Protein AF-A0A1E1WXR1-F1 (afdb_monomer_lite)

Radius of gyration: 21.06 Å; chains: 1; bounding box: 34×44×70 Å

Secondary structure (DSSP, 8-state):
-HHHHHHHHHHHTSPPTT--GGGB-TTT-PBPPSSS---EE-TTT--EE-STTEEEPTT--TT-S-EEEHHHHHHHHHHHHTTHHHHHHHHHHHHHHHHSSPP-------

Sequence (110 aa):
HLKAELQRLRKRGALRPGLDPARSCARCLSALGRILNRGSPCPACRKKVCRDCRLLEPGAAEGSEQWLCVVCHKQMELKATSGQWMQDLCRRSSRRRKLNGPPVADLLGR

Foldseek 3Di:
DLVVVLVVQQVCQDDDPPQDQQQAASGNRDGADPPPQSFDQFPPHRRGHGPVQWDADPPDDDPDPRIGGVSVNSVVVCCVVVVVVVVVVVVVVVVVCVVPPDPPDPPPDD

pLDDT: mean 73.94, std 12.71, range [43.53, 92.75]

Organism: NCBI:txid187763

Structure (mmCIF, N/CA/C/O backbone):
data_AF-A0A1E1WXR1-F1
#
_entry.id   AF-A0A1E1WXR1-F1
#
loop_
_atom_site.group_PDB
_atom_site.id
_atom_site.type_symbol
_atom_site.label_atom_id
_atom_site.label_alt_id
_atom_site.label_comp_id
_atom_site.label_asym_id
_atom_site.label_entity_id
_atom_site.label_seq_id
_atom_site.pdbx_PDB_ins_code
_atom_site.Cartn_x
_atom_site.Cartn_y
_atom_site.Cartn_z
_atom_site.occupancy
_atom_site.B_iso_or_equiv
_atom_site.auth_seq_id
_atom_site.auth_comp_id
_atom_site.auth_asym_id
_atom_site.auth_atom_id
_atom_site.pdbx_PDB_model_num
ATOM 1 N N . HIS A 1 1 ? -17.044 3.257 5.533 1.00 56.53 1 HIS A N 1
ATOM 2 C CA . HIS A 1 1 ? -16.476 3.592 4.207 1.00 56.53 1 HIS A CA 1
ATOM 3 C C . HIS A 1 1 ? -15.113 2.917 3.942 1.00 56.53 1 HIS A C 1
ATOM 5 O O . HIS A 1 1 ? -15.009 2.125 3.013 1.00 56.53 1 HIS A O 1
ATOM 11 N N . LEU A 1 2 ? -14.098 3.088 4.800 1.00 54.69 2 LEU A N 1
ATOM 12 C CA . LEU A 1 2 ? -12.725 2.564 4.604 1.00 54.69 2 LEU A CA 1
ATOM 13 C C . LEU A 1 2 ? -12.575 1.035 4.401 1.00 54.69 2 LEU A C 1
ATOM 15 O O . LEU A 1 2 ? -11.708 0.583 3.654 1.00 54.69 2 LEU A O 1
ATOM 19 N N . LYS A 1 3 ? -13.433 0.211 5.020 1.00 67.44 3 LYS A N 1
ATOM 20 C CA . LYS A 1 3 ? -13.394 -1.260 4.873 1.00 67.44 3 LYS A CA 1
ATOM 21 C C . LYS A 1 3 ? -13.640 -1.714 3.426 1.00 67.44 3 LYS A C 1
ATOM 23 O O . LYS A 1 3 ? -13.005 -2.663 2.967 1.00 67.44 3 LYS A O 1
ATOM 28 N N . ALA A 1 4 ? -14.522 -1.022 2.704 1.00 72.94 4 ALA A N 1
ATOM 29 C CA . ALA A 1 4 ? -14.823 -1.312 1.302 1.00 72.94 4 ALA A CA 1
ATOM 30 C C . ALA A 1 4 ? -13.640 -0.957 0.389 1.00 72.94 4 ALA A C 1
ATOM 32 O O . ALA A 1 4 ? -13.309 -1.704 -0.533 1.00 72.94 4 ALA A O 1
ATOM 33 N N . GLU A 1 5 ? -12.943 0.137 0.688 1.00 72.50 5 GLU A N 1
ATOM 34 C CA . GLU A 1 5 ? -11.737 0.546 -0.030 1.00 72.50 5 GLU A CA 1
ATOM 35 C C . GLU A 1 5 ? -10.595 -0.465 0.166 1.00 72.50 5 GLU A C 1
ATOM 37 O O . GLU A 1 5 ? -9.958 -0.889 -0.802 1.00 72.50 5 GLU A O 1
ATOM 42 N N . LEU A 1 6 ? -10.418 -0.958 1.398 1.00 69.62 6 LEU A N 1
ATOM 43 C CA . LEU A 1 6 ? -9.440 -1.999 1.719 1.00 69.62 6 LEU A CA 1
ATOM 44 C C . LEU A 1 6 ? -9.748 -3.318 0.991 1.00 69.62 6 LEU A C 1
ATOM 46 O O . LEU A 1 6 ? -8.842 -3.985 0.485 1.00 69.62 6 LEU A O 1
ATOM 50 N N . GLN A 1 7 ? -11.027 -3.694 0.893 1.00 72.50 7 GLN A N 1
ATOM 51 C CA . GLN A 1 7 ? -11.442 -4.865 0.119 1.00 72.50 7 GLN A CA 1
ATOM 52 C C . GLN A 1 7 ? -11.205 -4.683 -1.385 1.00 72.50 7 GLN A C 1
ATOM 54 O O . GLN A 1 7 ? -10.719 -5.608 -2.035 1.00 72.50 7 GLN A O 1
ATOM 59 N N . ARG A 1 8 ? -11.468 -3.495 -1.944 1.00 76.19 8 ARG A N 1
ATOM 60 C CA . ARG A 1 8 ? -11.167 -3.189 -3.354 1.00 76.19 8 ARG A CA 1
ATOM 61 C C . ARG A 1 8 ? -9.667 -3.249 -3.647 1.00 76.19 8 ARG A C 1
ATOM 63 O O . ARG A 1 8 ? -9.278 -3.753 -4.695 1.00 76.19 8 ARG A O 1
ATOM 70 N N . LEU A 1 9 ? -8.815 -2.775 -2.737 1.00 67.31 9 LEU A N 1
ATOM 71 C CA . LEU A 1 9 ? -7.356 -2.885 -2.873 1.00 67.31 9 LEU A CA 1
ATOM 72 C C . LEU A 1 9 ? -6.871 -4.338 -2.788 1.00 67.31 9 LEU A C 1
ATOM 74 O O . LEU A 1 9 ? -5.971 -4.730 -3.525 1.00 67.31 9 LEU A O 1
ATOM 78 N N . ARG A 1 10 ? -7.493 -5.163 -1.937 1.00 67.56 10 ARG A N 1
ATOM 79 C CA . ARG A 1 10 ? -7.209 -6.605 -1.872 1.00 67.56 10 ARG A CA 1
ATOM 80 C C . ARG A 1 10 ? -7.604 -7.334 -3.155 1.00 67.56 10 ARG A C 1
ATOM 82 O O . ARG A 1 10 ? -6.816 -8.136 -3.639 1.00 67.56 10 ARG A O 1
ATOM 89 N N . LYS A 1 11 ? -8.782 -7.034 -3.716 1.00 67.25 11 LYS A N 1
ATOM 90 C CA . LYS A 1 11 ? -9.253 -7.639 -4.975 1.00 67.25 11 LYS A CA 1
ATOM 91 C C . LYS A 1 11 ? -8.415 -7.208 -6.182 1.00 67.25 11 LYS A C 1
ATOM 93 O O . LYS A 1 11 ? -8.140 -8.034 -7.039 1.00 67.25 11 LYS A O 1
ATOM 98 N N . ARG A 1 12 ? -7.956 -5.950 -6.223 1.00 65.12 12 ARG A N 1
ATOM 99 C CA . ARG A 1 12 ? -7.054 -5.453 -7.279 1.00 65.12 12 ARG A CA 1
ATOM 100 C C . ARG A 1 12 ? -5.695 -6.155 -7.304 1.00 65.12 12 ARG A C 1
ATOM 102 O O . ARG A 1 12 ? -5.113 -6.269 -8.370 1.00 65.12 12 ARG A O 1
ATOM 109 N N . GLY A 1 13 ? -5.216 -6.647 -6.161 1.00 59.69 13 GLY A N 1
ATOM 110 C CA . GLY A 1 13 ? -3.972 -7.416 -6.058 1.00 59.69 13 GLY A CA 1
ATOM 111 C C . GLY A 1 13 ? -4.117 -8.927 -6.284 1.00 59.69 13 GLY A C 1
ATOM 112 O O . GLY A 1 13 ? -3.152 -9.651 -6.047 1.00 59.69 13 GLY A O 1
ATOM 113 N N . ALA A 1 14 ? -5.293 -9.430 -6.681 1.00 65.25 14 ALA A N 1
ATOM 114 C CA . ALA A 1 14 ? -5.461 -10.842 -7.018 1.00 65.25 14 ALA A CA 1
ATOM 115 C C . ALA A 1 14 ? -4.786 -11.130 -8.371 1.00 65.25 14 ALA A C 1
ATOM 117 O O . ALA A 1 14 ? -5.155 -10.548 -9.390 1.00 65.25 14 ALA A O 1
ATOM 118 N N . LEU A 1 15 ? -3.766 -11.993 -8.365 1.00 59.56 15 LEU A N 1
ATOM 119 C CA . LEU A 1 15 ? -2.990 -12.354 -9.554 1.00 59.56 15 LEU A CA 1
ATOM 120 C C . LEU A 1 15 ? -3.906 -12.925 -10.646 1.00 59.56 15 LEU A C 1
ATOM 122 O O . LEU A 1 15 ? -4.698 -13.831 -10.389 1.00 59.56 15 LEU A O 1
ATOM 126 N N . ARG A 1 16 ? -3.778 -12.398 -11.867 1.00 61.75 16 ARG A N 1
ATOM 127 C CA . ARG A 1 16 ? -4.399 -12.969 -13.070 1.00 61.75 16 ARG A CA 1
ATOM 128 C C . ARG A 1 16 ? -3.486 -14.086 -13.609 1.00 61.75 16 ARG A C 1
ATOM 130 O O . ARG A 1 16 ? -2.266 -13.966 -13.458 1.00 61.75 16 ARG A O 1
ATOM 137 N N . PRO A 1 17 ? -4.029 -15.143 -14.240 1.00 55.31 17 PRO A N 1
ATOM 138 C CA . PRO A 1 17 ? -3.205 -16.161 -14.890 1.00 55.31 17 PRO A CA 1
ATOM 139 C C . PRO A 1 17 ? -2.260 -15.498 -15.908 1.00 55.31 17 PRO A C 1
ATOM 141 O O . PRO A 1 17 ? -2.709 -14.677 -16.705 1.00 55.31 17 PRO A O 1
ATOM 144 N N . GLY A 1 18 ? -0.960 -15.807 -15.847 1.00 63.66 18 GLY A N 1
ATOM 145 C CA . GLY A 1 18 ? 0.063 -15.267 -16.760 1.00 63.66 18 GLY A CA 1
ATOM 146 C C . GLY A 1 18 ? 0.942 -14.131 -16.212 1.00 63.66 18 GLY A C 1
ATOM 147 O O . GLY A 1 18 ? 1.882 -13.723 -16.887 1.00 63.66 18 GLY A O 1
ATOM 14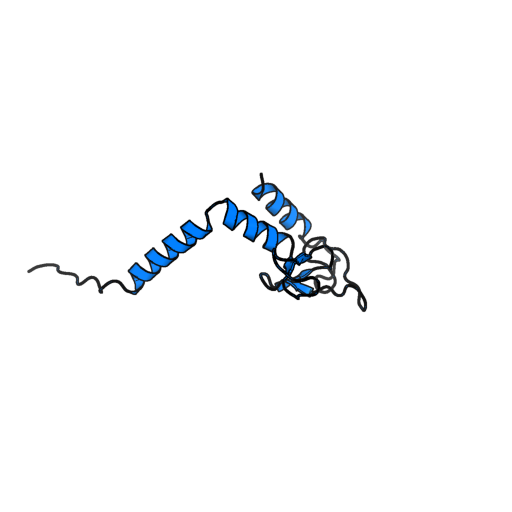8 N N . LEU A 1 19 ? 0.699 -13.633 -14.993 1.00 66.19 19 LEU A N 1
ATOM 149 C CA . LEU A 1 19 ? 1.595 -12.676 -14.325 1.00 66.19 19 LEU A CA 1
ATOM 150 C C . LEU A 1 19 ? 2.597 -13.384 -13.407 1.00 66.19 19 LEU A C 1
ATOM 152 O O . LEU A 1 19 ? 2.193 -14.093 -12.490 1.00 66.19 19 LEU A O 1
ATOM 156 N N . ASP A 1 20 ? 3.895 -13.121 -13.604 1.00 72.06 20 ASP A N 1
ATOM 157 C CA . ASP A 1 20 ? 4.964 -13.553 -12.695 1.00 72.06 20 ASP A CA 1
ATOM 158 C C . ASP A 1 20 ? 4.846 -12.797 -11.349 1.00 72.06 20 ASP A C 1
ATOM 160 O O . ASP A 1 20 ? 5.104 -11.584 -11.289 1.00 72.06 20 ASP A O 1
ATOM 164 N N . PRO A 1 21 ? 4.482 -13.474 -10.242 1.00 69.75 21 PRO A N 1
ATOM 165 C CA . PRO A 1 21 ? 4.345 -12.852 -8.924 1.00 69.75 21 PRO A CA 1
ATOM 166 C C . PRO A 1 21 ? 5.664 -12.267 -8.406 1.00 69.75 21 PRO A C 1
ATOM 168 O O . PRO A 1 21 ? 5.663 -11.342 -7.593 1.00 69.75 21 PRO A O 1
ATOM 171 N N . ALA A 1 22 ? 6.804 -12.797 -8.862 1.00 73.69 22 ALA A N 1
ATOM 172 C CA . ALA A 1 22 ? 8.122 -12.326 -8.459 1.00 73.69 22 ALA A CA 1
ATOM 173 C C . ALA A 1 22 ? 8.493 -10.994 -9.129 1.00 73.69 22 ALA A C 1
ATOM 175 O O . ALA A 1 22 ? 9.341 -10.258 -8.605 1.00 73.69 22 ALA A O 1
ATOM 176 N N . ARG A 1 23 ? 7.845 -10.672 -10.255 1.00 79.19 23 ARG A N 1
ATOM 177 C CA . ARG A 1 23 ? 8.074 -9.476 -11.079 1.00 79.19 23 ARG A CA 1
ATOM 178 C C . ARG A 1 23 ? 6.841 -8.592 -11.201 1.00 79.19 23 ARG A C 1
ATOM 180 O O . ARG A 1 23 ? 6.769 -7.781 -12.113 1.00 79.19 23 ARG A O 1
ATOM 187 N N . SER A 1 24 ? 5.882 -8.707 -10.296 1.00 86.75 24 SER A N 1
ATOM 188 C CA . SER A 1 24 ? 4.714 -7.830 -10.270 1.00 86.75 24 SER A CA 1
ATOM 189 C C . SER A 1 24 ? 4.531 -7.210 -8.894 1.00 86.75 24 SER A C 1
ATOM 191 O O . SER A 1 24 ? 4.888 -7.772 -7.857 1.00 86.75 24 SER A O 1
ATOM 193 N N . CYS A 1 25 ? 4.001 -5.991 -8.880 1.00 88.31 25 CYS A N 1
ATOM 194 C CA . CYS A 1 25 ? 3.620 -5.328 -7.647 1.00 88.31 25 CYS A CA 1
ATOM 195 C C . CYS A 1 25 ? 2.404 -6.033 -7.037 1.00 88.31 25 CYS A C 1
ATOM 197 O O . CYS A 1 25 ? 1.353 -6.113 -7.659 1.00 88.31 25 CYS A O 1
ATOM 199 N N . ALA A 1 26 ? 2.474 -6.432 -5.771 1.00 87.44 26 ALA A N 1
ATOM 200 C CA . ALA A 1 26 ? 1.369 -7.107 -5.086 1.00 87.44 26 ALA A CA 1
ATOM 201 C C . ALA A 1 26 ? 0.119 -6.229 -4.838 1.00 87.44 26 ALA A C 1
ATOM 203 O O . ALA A 1 26 ? -0.841 -6.693 -4.221 1.00 87.44 26 ALA A O 1
ATOM 204 N N . ARG A 1 27 ? 0.142 -4.942 -5.218 1.00 88.81 27 ARG A N 1
ATOM 205 C CA . ARG A 1 27 ? -0.951 -3.979 -4.983 1.00 88.81 27 ARG A CA 1
ATOM 206 C C . ARG A 1 27 ? -1.619 -3.520 -6.272 1.00 88.81 27 ARG A C 1
ATOM 208 O O . ARG A 1 27 ? -2.836 -3.618 -6.373 1.00 88.81 27 ARG A O 1
ATOM 215 N N . CYS A 1 28 ? -0.832 -3.038 -7.232 1.00 86.00 28 CYS A N 1
ATOM 216 C CA . CYS A 1 28 ? -1.330 -2.579 -8.529 1.00 86.00 28 CYS A CA 1
ATOM 217 C C . CYS A 1 28 ? -1.131 -3.596 -9.663 1.00 86.00 28 CYS A C 1
ATOM 219 O O . CYS A 1 28 ? -1.591 -3.341 -10.768 1.00 86.00 28 CYS A O 1
ATOM 221 N N . LEU A 1 29 ? -0.443 -4.719 -9.414 1.00 84.69 29 LEU A N 1
ATOM 222 C CA . LEU A 1 29 ? -0.075 -5.744 -10.405 1.00 84.69 29 LEU A CA 1
ATOM 223 C C . LEU A 1 29 ? 0.806 -5.253 -11.565 1.00 84.69 29 LEU A C 1
ATOM 225 O O . LEU A 1 29 ? 1.126 -6.041 -12.451 1.00 84.69 29 LEU A O 1
ATOM 229 N N . SER A 1 30 ? 1.265 -3.998 -11.541 1.00 84.75 30 SER A N 1
ATOM 230 C CA . SER A 1 30 ? 2.220 -3.476 -12.521 1.00 84.75 30 SER A CA 1
ATOM 231 C C . SER A 1 30 ? 3.489 -4.324 -12.550 1.00 84.75 30 SER A C 1
ATOM 233 O O . SER A 1 30 ? 4.001 -4.725 -11.496 1.00 84.75 30 SER A O 1
ATOM 235 N N . ALA A 1 31 ? 4.003 -4.566 -13.754 1.00 84.00 31 ALA A N 1
ATOM 236 C CA . ALA A 1 31 ? 5.272 -5.247 -13.948 1.00 84.00 31 ALA A CA 1
ATOM 237 C C . ALA A 1 31 ? 6.413 -4.437 -13.311 1.00 84.00 31 ALA A C 1
ATOM 239 O O . ALA A 1 31 ? 6.516 -3.222 -13.473 1.00 84.00 31 ALA A O 1
ATOM 240 N N . LEU A 1 32 ? 7.262 -5.125 -12.560 1.00 85.94 32 LEU A N 1
ATOM 241 C CA . LEU A 1 32 ? 8.448 -4.585 -11.917 1.00 85.94 32 LEU A CA 1
ATOM 242 C C . LEU A 1 32 ? 9.638 -4.810 -12.844 1.00 85.94 32 LEU A C 1
ATOM 244 O O . LEU A 1 32 ? 9.853 -5.913 -13.356 1.00 85.94 32 LEU A O 1
ATOM 248 N N . GLY A 1 33 ? 10.416 -3.754 -13.061 1.00 80.31 33 GLY A N 1
ATOM 249 C CA . GLY A 1 33 ? 11.552 -3.806 -13.968 1.00 80.31 33 GLY A CA 1
ATOM 250 C C . GLY A 1 33 ? 12.692 -4.668 -13.426 1.00 80.31 33 GLY A C 1
ATOM 251 O O . GLY A 1 33 ? 12.815 -4.932 -12.229 1.00 80.31 33 GLY A O 1
ATOM 252 N N . ARG A 1 34 ? 13.562 -5.120 -14.334 1.00 74.19 34 ARG A N 1
ATOM 253 C CA . ARG A 1 34 ? 14.766 -5.888 -13.983 1.00 74.19 34 ARG A CA 1
ATOM 254 C C . ARG A 1 34 ? 15.873 -5.027 -13.409 1.00 74.19 34 ARG A C 1
ATOM 256 O O . ARG A 1 34 ? 16.655 -5.560 -12.644 1.00 74.19 34 ARG A O 1
ATOM 263 N N . ILE A 1 35 ? 15.949 -3.752 -13.785 1.00 73.69 35 ILE A N 1
ATOM 264 C CA . ILE A 1 35 ? 17.059 -2.847 -13.452 1.00 73.69 35 ILE A CA 1
ATOM 265 C C . ILE A 1 35 ? 16.529 -1.687 -12.609 1.00 73.69 35 ILE A C 1
ATOM 267 O O . ILE A 1 35 ? 16.923 -1.547 -11.453 1.00 73.69 35 ILE A O 1
ATOM 271 N N . LEU A 1 36 ? 15.558 -0.946 -13.148 1.00 71.12 36 LEU A N 1
ATOM 272 C CA . LEU A 1 36 ? 14.824 0.125 -12.472 1.00 71.12 36 LEU A CA 1
ATOM 273 C C . LEU A 1 36 ? 13.479 -0.405 -11.955 1.00 71.12 36 LEU A C 1
ATOM 275 O O . LEU A 1 36 ? 12.892 -1.297 -12.560 1.00 71.12 36 LEU A O 1
ATOM 279 N N . ASN A 1 37 ? 12.980 0.121 -10.832 1.00 73.31 37 ASN A N 1
ATOM 280 C CA . ASN A 1 37 ? 11.685 -0.275 -10.255 1.00 73.31 37 ASN A CA 1
ATOM 281 C C . ASN A 1 37 ? 11.516 -1.787 -10.001 1.00 73.31 37 ASN A C 1
ATOM 283 O O . ASN A 1 37 ? 10.421 -2.326 -10.151 1.00 73.31 37 ASN A O 1
ATOM 287 N N . ARG A 1 38 ? 12.572 -2.458 -9.513 1.00 83.19 38 ARG A N 1
ATOM 288 C CA . ARG A 1 38 ? 12.549 -3.878 -9.080 1.00 83.19 38 ARG A CA 1
ATOM 289 C C . ARG A 1 38 ? 11.514 -4.185 -7.991 1.00 83.19 38 ARG A C 1
ATOM 291 O O . ARG A 1 38 ? 11.206 -5.346 -7.725 1.00 83.19 38 ARG A O 1
ATOM 298 N N . GLY A 1 39 ? 10.985 -3.140 -7.363 1.00 88.12 39 GLY A N 1
ATOM 299 C CA . GLY A 1 39 ? 10.123 -3.219 -6.200 1.00 88.12 39 GLY A CA 1
ATOM 300 C C . GLY A 1 39 ? 10.900 -3.550 -4.927 1.00 88.12 39 GLY A C 1
ATOM 301 O O . GLY A 1 39 ? 12.061 -3.947 -4.970 1.00 88.12 39 GLY A O 1
ATOM 302 N N . SER A 1 40 ? 10.251 -3.360 -3.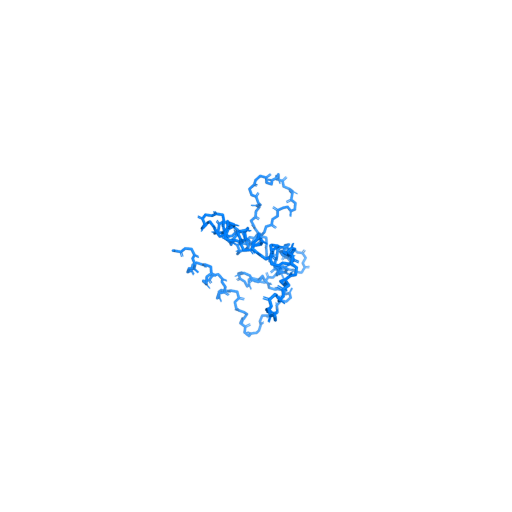783 1.00 89.56 40 SER A N 1
ATOM 303 C CA . SER A 1 40 ? 10.823 -3.645 -2.462 1.00 89.56 40 SER A CA 1
ATOM 304 C C . SER A 1 40 ? 9.766 -4.346 -1.605 1.00 89.56 40 SER A C 1
ATOM 306 O O . SER A 1 40 ? 8.571 -4.081 -1.785 1.00 89.56 40 SER A O 1
ATOM 308 N N . PRO A 1 41 ? 10.149 -5.285 -0.725 1.00 90.62 41 PRO A N 1
ATOM 309 C CA . PRO A 1 41 ? 9.209 -5.944 0.171 1.00 90.62 41 PRO A CA 1
ATOM 310 C C . PRO A 1 41 ? 8.744 -4.973 1.259 1.00 90.62 41 PRO A C 1
ATOM 312 O O . PRO A 1 41 ? 9.556 -4.323 1.906 1.00 90.62 41 PRO A O 1
ATOM 315 N N . CYS A 1 42 ? 7.433 -4.8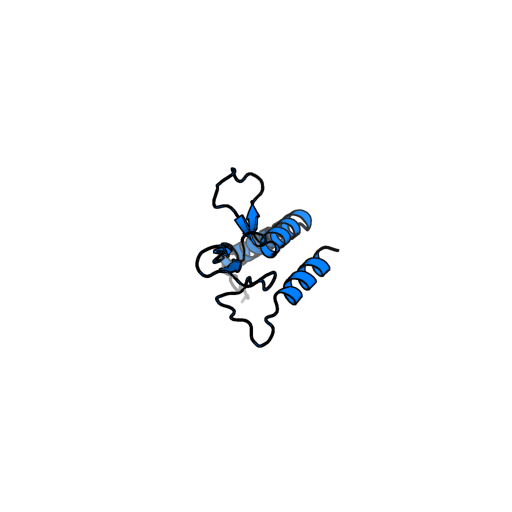85 1.476 1.00 91.12 42 CYS A N 1
ATOM 316 C CA . CYS A 1 42 ? 6.873 -4.087 2.569 1.00 91.12 42 CYS A CA 1
ATOM 317 C C . CYS A 1 42 ? 7.364 -4.617 3.931 1.00 91.12 42 CYS A C 1
ATOM 319 O O . CYS A 1 42 ? 7.229 -5.824 4.166 1.00 91.12 42 CYS A O 1
ATOM 321 N N . PRO A 1 43 ? 7.852 -3.768 4.855 1.00 89.69 43 PRO A N 1
ATOM 322 C CA . PRO A 1 43 ? 8.378 -4.242 6.135 1.00 89.69 43 PRO A CA 1
ATOM 323 C C . PRO A 1 43 ? 7.301 -4.894 7.018 1.00 89.69 43 PRO A C 1
ATOM 325 O O . PRO A 1 43 ? 7.605 -5.830 7.749 1.00 89.69 43 PRO A O 1
ATOM 328 N N . ALA A 1 44 ? 6.026 -4.507 6.874 1.00 89.94 44 ALA A N 1
ATOM 329 C CA . ALA A 1 44 ? 4.924 -5.067 7.664 1.00 89.94 44 ALA A CA 1
ATOM 330 C C . ALA A 1 44 ? 4.324 -6.375 7.109 1.00 89.94 44 ALA A C 1
ATOM 332 O O . ALA A 1 44 ? 3.935 -7.250 7.876 1.00 89.94 44 ALA A O 1
ATOM 333 N N . CYS A 1 45 ? 4.190 -6.521 5.784 1.00 89.38 45 CYS A N 1
ATOM 334 C CA . CYS A 1 45 ? 3.504 -7.682 5.180 1.00 89.38 45 CYS A CA 1
ATOM 335 C C . CYS A 1 45 ? 4.365 -8.508 4.217 1.00 89.38 45 CYS A C 1
ATOM 337 O O . CYS A 1 45 ? 3.855 -9.447 3.6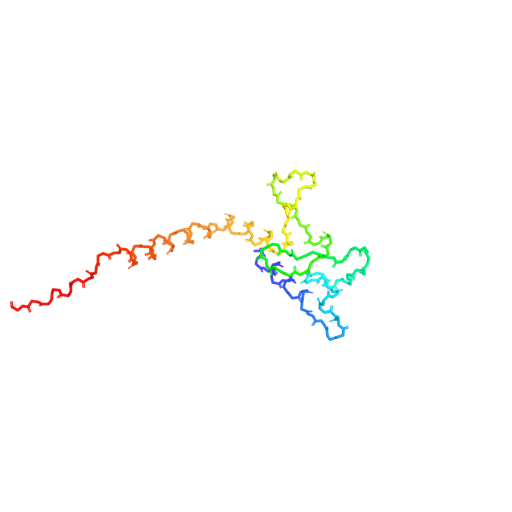07 1.00 89.38 45 CYS A O 1
ATOM 339 N N . ARG A 1 46 ? 5.640 -8.138 4.034 1.00 89.81 46 ARG A N 1
ATOM 340 C CA . ARG A 1 46 ? 6.646 -8.789 3.171 1.00 89.81 46 ARG A CA 1
ATOM 341 C C . ARG A 1 46 ? 6.290 -8.921 1.683 1.00 89.81 46 ARG A C 1
ATOM 343 O O . ARG A 1 46 ? 7.077 -9.452 0.907 1.00 89.81 46 ARG A O 1
ATOM 350 N N . LYS A 1 47 ? 5.140 -8.409 1.237 1.00 89.25 47 LYS A N 1
ATOM 351 C CA . LYS A 1 47 ? 4.747 -8.403 -0.180 1.00 89.25 47 LYS A CA 1
ATOM 352 C C . LYS A 1 47 ? 5.565 -7.376 -0.970 1.00 89.25 47 LYS A C 1
ATOM 354 O O . LYS A 1 47 ? 5.751 -6.252 -0.500 1.00 89.25 47 LYS A O 1
ATOM 359 N N . LYS A 1 48 ? 6.021 -7.751 -2.170 1.00 90.44 48 LYS A N 1
ATOM 360 C CA . LYS A 1 48 ? 6.811 -6.892 -3.067 1.00 90.44 48 LYS A CA 1
ATOM 361 C C . LYS A 1 48 ? 5.932 -5.811 -3.703 1.00 90.44 48 LYS A C 1
ATOM 363 O O . LYS A 1 48 ? 4.873 -6.124 -4.245 1.00 90.44 48 LYS A O 1
ATOM 368 N N . VAL A 1 49 ? 6.360 -4.549 -3.638 1.00 91.69 49 VAL A N 1
ATOM 369 C CA . VAL A 1 49 ? 5.601 -3.403 -4.168 1.00 91.69 49 VAL A CA 1
ATOM 370 C C . VAL A 1 49 ? 6.459 -2.446 -5.001 1.00 91.69 49 VAL A C 1
ATOM 372 O O . VAL A 1 49 ? 7.650 -2.261 -4.724 1.00 91.69 49 VAL A O 1
ATOM 375 N N . CYS A 1 50 ? 5.852 -1.834 -6.027 1.00 91.12 50 CYS A N 1
ATOM 376 C CA . CYS A 1 50 ? 6.466 -0.760 -6.821 1.00 91.12 50 CYS A CA 1
ATOM 377 C C . CYS A 1 50 ? 6.700 0.496 -5.965 1.00 91.12 50 CYS A C 1
ATOM 379 O O . CYS A 1 50 ? 6.309 0.518 -4.800 1.00 91.12 50 CYS A O 1
ATOM 381 N N . ARG A 1 51 ? 7.372 1.517 -6.511 1.00 87.38 51 ARG A N 1
ATOM 382 C CA . ARG A 1 51 ? 7.632 2.784 -5.802 1.00 87.38 51 ARG A CA 1
ATOM 383 C C . ARG A 1 51 ? 6.340 3.545 -5.494 1.00 87.38 51 ARG A C 1
ATOM 385 O O . ARG A 1 51 ? 6.153 3.939 -4.353 1.00 87.38 51 ARG A O 1
ATOM 392 N N . ASP A 1 52 ? 5.404 3.585 -6.437 1.00 88.81 52 ASP A N 1
ATOM 393 C CA . ASP A 1 52 ? 4.130 4.315 -6.295 1.00 88.81 52 ASP A CA 1
ATOM 394 C C . ASP A 1 52 ? 3.185 3.700 -5.251 1.00 88.81 52 ASP A C 1
ATOM 396 O O . ASP A 1 52 ? 2.273 4.342 -4.745 1.00 88.81 52 ASP A O 1
ATOM 400 N N . CYS A 1 53 ? 3.384 2.422 -4.917 1.00 90.50 53 CYS A N 1
ATOM 401 C CA . CYS A 1 53 ? 2.604 1.728 -3.892 1.00 90.50 53 CYS A CA 1
ATOM 402 C C . CYS A 1 53 ? 3.229 1.817 -2.491 1.00 90.50 53 CYS A C 1
ATOM 404 O O . CYS A 1 53 ? 2.779 1.094 -1.590 1.00 90.50 53 CYS A O 1
ATOM 406 N N . ARG A 1 54 ? 4.261 2.648 -2.307 1.00 91.31 54 ARG A N 1
ATOM 407 C CA . ARG A 1 54 ? 4.898 2.940 -1.018 1.00 91.31 54 ARG A CA 1
ATOM 408 C C . ARG A 1 54 ? 4.386 4.281 -0.522 1.00 91.31 54 ARG A C 1
ATOM 410 O O . ARG A 1 54 ? 4.300 5.228 -1.291 1.00 91.31 54 ARG A O 1
ATOM 417 N N . LEU A 1 55 ? 4.063 4.337 0.758 1.00 90.00 55 LEU A N 1
ATOM 418 C CA . LEU A 1 55 ? 3.740 5.561 1.469 1.00 90.00 55 LEU A CA 1
ATOM 419 C C . LEU A 1 55 ? 4.770 5.727 2.577 1.00 90.00 55 LEU A C 1
ATOM 421 O O . LEU A 1 55 ? 5.077 4.758 3.276 1.00 90.00 55 LEU A O 1
ATOM 425 N N . LEU A 1 56 ? 5.322 6.931 2.679 1.00 87.69 56 LEU A N 1
ATOM 426 C CA . LEU A 1 56 ? 6.192 7.322 3.779 1.00 87.69 56 LEU A CA 1
ATOM 427 C C . LEU A 1 56 ? 5.351 7.419 5.049 1.00 87.69 56 LEU A C 1
ATOM 429 O O . LEU A 1 56 ? 4.219 7.900 5.008 1.00 87.69 56 LEU A O 1
ATOM 433 N N . GLU A 1 57 ? 5.900 6.940 6.157 1.00 80.75 57 GLU A N 1
ATOM 434 C CA . GLU A 1 57 ? 5.239 7.091 7.449 1.00 80.75 57 GLU A CA 1
ATOM 435 C C . GLU A 1 57 ? 5.222 8.576 7.872 1.00 80.75 57 GLU A C 1
ATOM 437 O O . GLU A 1 57 ? 6.153 9.324 7.558 1.00 80.75 57 GLU A O 1
ATOM 442 N N . PRO A 1 58 ? 4.187 9.035 8.595 1.00 69.50 58 PRO A N 1
ATOM 443 C CA . PRO A 1 58 ? 4.133 10.407 9.089 1.00 69.50 58 PRO A CA 1
ATOM 444 C C . PRO A 1 58 ? 5.302 10.689 10.047 1.00 69.50 58 PRO A C 1
ATOM 446 O O . PRO A 1 58 ? 5.491 9.979 11.033 1.00 69.50 58 PRO A O 1
ATOM 449 N N . GLY A 1 59 ? 6.093 11.726 9.748 1.00 68.94 59 GLY A N 1
ATOM 450 C CA . GLY A 1 59 ? 7.309 12.083 10.496 1.00 68.94 59 GLY A CA 1
ATOM 451 C C . GLY A 1 59 ? 8.603 11.445 9.972 1.00 68.94 59 GLY A C 1
ATOM 452 O O . GLY A 1 59 ? 9.669 11.683 10.534 1.00 68.94 59 GLY A O 1
ATOM 453 N N . ALA A 1 60 ? 8.535 10.660 8.895 1.00 68.81 60 ALA A N 1
ATOM 454 C CA . ALA A 1 60 ? 9.711 10.150 8.202 1.00 68.81 60 ALA A CA 1
ATOM 455 C C . ALA A 1 60 ? 10.445 11.292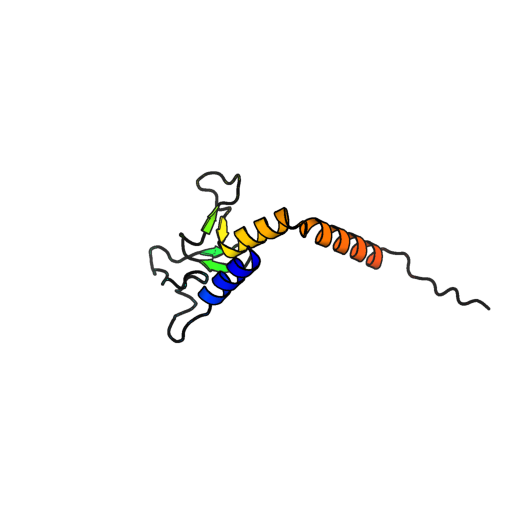 7.471 1.00 68.81 60 ALA A C 1
ATOM 457 O O . ALA A 1 60 ? 9.838 12.023 6.687 1.00 68.81 60 ALA A O 1
ATOM 458 N N . ALA A 1 61 ? 11.751 11.443 7.714 1.00 63.91 61 ALA A N 1
ATOM 459 C CA . ALA A 1 61 ? 12.586 12.390 6.976 1.00 63.91 61 ALA A CA 1
ATOM 460 C C . ALA A 1 61 ? 12.661 11.999 5.490 1.00 63.91 61 ALA A C 1
ATOM 462 O O . ALA A 1 61 ? 12.659 10.807 5.155 1.00 63.91 61 ALA A O 1
ATOM 463 N N . GLU A 1 62 ? 12.748 12.993 4.606 1.00 57.16 62 GLU A N 1
ATOM 464 C CA . GLU A 1 62 ? 12.910 12.780 3.168 1.00 57.16 62 GLU A CA 1
ATOM 465 C C . GLU A 1 62 ? 14.198 11.970 2.919 1.00 57.16 62 GLU A C 1
ATOM 467 O O . GLU A 1 62 ? 15.294 12.405 3.259 1.00 57.16 62 GLU A O 1
ATOM 472 N N . GLY A 1 63 ? 14.059 10.735 2.421 1.00 61.47 63 GLY A N 1
ATOM 473 C CA . GLY A 1 63 ? 15.176 9.794 2.233 1.00 61.47 63 GLY A CA 1
ATOM 474 C C . GLY A 1 63 ? 15.294 8.670 3.272 1.00 61.47 63 GLY A C 1
ATOM 475 O O . GLY A 1 63 ? 16.139 7.792 3.111 1.00 61.47 63 GLY A O 1
ATOM 476 N N . SER A 1 64 ? 14.443 8.633 4.301 1.00 63.47 64 SER A N 1
ATOM 477 C CA . SER A 1 64 ? 14.407 7.512 5.251 1.00 63.47 64 SER A CA 1
ATOM 478 C C . SER A 1 64 ? 13.700 6.273 4.672 1.00 63.47 64 SER A C 1
ATOM 480 O O . SER A 1 64 ? 12.712 6.366 3.942 1.00 63.47 64 SER A O 1
ATOM 482 N N . GLU A 1 65 ? 14.181 5.074 5.019 1.00 69.25 65 GLU A N 1
ATOM 483 C CA . GLU A 1 65 ? 13.567 3.794 4.618 1.00 69.25 65 GLU A CA 1
ATOM 484 C C . GLU A 1 65 ? 12.268 3.465 5.390 1.00 69.25 65 GLU A C 1
ATOM 486 O O . GLU A 1 65 ? 11.729 2.360 5.274 1.00 69.25 65 GLU A O 1
ATOM 491 N N . GLN A 1 66 ? 11.721 4.425 6.144 1.00 83.25 66 GLN A N 1
ATOM 492 C CA . GLN A 1 66 ? 10.458 4.302 6.870 1.00 83.25 66 GLN A CA 1
ATOM 493 C C . GLN A 1 66 ? 9.259 4.458 5.917 1.00 83.25 66 GLN A C 1
ATOM 495 O O . GLN A 1 66 ? 8.613 5.501 5.826 1.00 83.25 66 GLN A O 1
ATOM 500 N N . TRP A 1 67 ? 8.948 3.388 5.186 1.00 90.12 67 TRP A N 1
ATOM 501 C CA . TRP A 1 67 ? 7.775 3.324 4.315 1.00 90.12 67 TRP A CA 1
ATOM 502 C C . TRP A 1 67 ? 6.965 2.044 4.534 1.00 90.12 67 TRP A C 1
ATOM 504 O O . TRP A 1 67 ? 7.489 0.971 4.845 1.00 90.12 67 TRP A O 1
ATOM 514 N N . LEU A 1 68 ? 5.661 2.134 4.286 1.00 92.38 68 LEU A N 1
ATOM 515 C CA . LEU A 1 68 ? 4.743 1.002 4.243 1.00 92.38 68 LEU A CA 1
ATOM 516 C C . LEU A 1 68 ? 4.067 0.914 2.881 1.00 92.38 68 LEU A C 1
ATOM 518 O O . LEU A 1 68 ? 3.914 1.894 2.159 1.00 92.38 68 LEU A O 1
ATOM 522 N N . CYS A 1 69 ? 3.623 -0.283 2.493 1.00 92.75 69 CYS A N 1
ATOM 523 C CA . CYS A 1 69 ? 2.755 -0.364 1.321 1.00 92.75 69 CYS A CA 1
ATOM 524 C C . CYS A 1 69 ? 1.397 0.289 1.617 1.00 92.75 69 CYS A C 1
ATOM 526 O O . CYS A 1 69 ? 0.902 0.167 2.740 1.00 92.75 69 CYS A O 1
ATOM 528 N N . VAL A 1 70 ? 0.741 0.840 0.592 1.00 91.50 70 VAL A N 1
ATOM 529 C CA . VAL A 1 70 ? -0.557 1.546 0.697 1.00 91.50 70 VAL A CA 1
ATOM 530 C C . VAL A 1 70 ? -1.618 0.828 1.543 1.00 91.50 70 VAL A C 1
ATOM 532 O O . VAL A 1 70 ? -2.382 1.461 2.262 1.00 91.50 70 VAL A O 1
ATOM 535 N N . VAL A 1 71 ? -1.668 -0.507 1.502 1.00 90.31 71 VAL A N 1
ATOM 536 C CA . VAL A 1 71 ? -2.624 -1.299 2.297 1.00 90.31 71 VAL A CA 1
ATOM 537 C C . VAL A 1 71 ? -2.241 -1.347 3.775 1.00 90.31 71 VAL A C 1
ATOM 539 O O . VAL A 1 71 ? -3.120 -1.279 4.625 1.00 90.31 71 VAL A O 1
ATOM 542 N N . CYS A 1 72 ? -0.953 -1.497 4.088 1.00 89.94 72 CYS A N 1
ATOM 543 C CA . CYS A 1 72 ? -0.479 -1.531 5.473 1.00 89.94 72 CYS A CA 1
ATOM 544 C C . CYS A 1 72 ? -0.616 -0.159 6.129 1.00 89.94 72 CYS A C 1
ATOM 546 O O . CYS A 1 72 ? -1.092 -0.097 7.257 1.00 89.94 72 CYS A O 1
ATOM 548 N N . HIS A 1 73 ? -0.299 0.905 5.392 1.00 90.19 73 HIS A N 1
ATOM 549 C CA . HIS A 1 73 ? -0.501 2.278 5.839 1.00 90.19 73 HIS A CA 1
ATOM 550 C C . HIS A 1 73 ? -1.981 2.546 6.161 1.00 90.19 73 HIS A C 1
ATOM 552 O O . HIS A 1 73 ? -2.328 2.812 7.306 1.00 90.19 73 HIS A O 1
ATOM 558 N N . LYS A 1 74 ? -2.893 2.296 5.206 1.00 86.75 74 LYS A N 1
ATOM 559 C CA . LYS A 1 74 ? -4.345 2.449 5.434 1.00 86.75 74 LYS A CA 1
ATOM 560 C C . LYS A 1 74 ? -4.871 1.580 6.577 1.00 86.75 74 LYS A C 1
ATOM 562 O O . LYS A 1 74 ? -5.798 1.967 7.282 1.00 86.75 74 LYS A O 1
ATOM 567 N N . GLN A 1 75 ? -4.309 0.385 6.768 1.00 86.19 75 GLN A N 1
ATOM 568 C CA . GLN A 1 75 ? -4.680 -0.484 7.884 1.00 86.19 75 GLN A CA 1
ATOM 569 C C . GLN A 1 75 ? -4.223 0.084 9.234 1.00 86.19 75 GLN A C 1
ATOM 571 O O . GLN A 1 75 ? -4.925 -0.118 10.2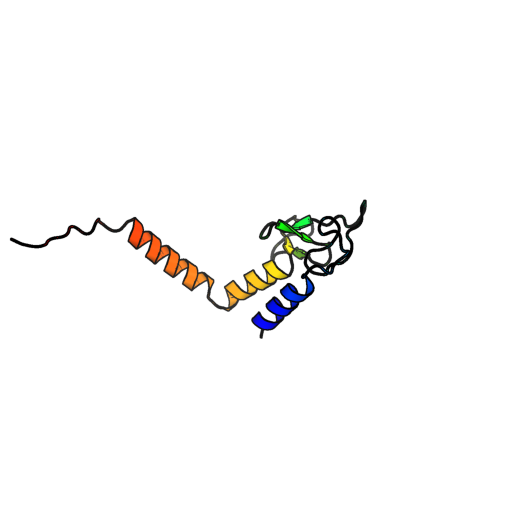26 1.00 86.19 75 GLN A O 1
ATOM 576 N N . MET A 1 76 ? -3.072 0.753 9.281 1.00 84.62 76 MET A N 1
ATOM 577 C CA . MET A 1 76 ? -2.583 1.441 10.471 1.00 84.62 76 MET A CA 1
ATOM 578 C C . MET A 1 76 ? -3.468 2.642 10.809 1.00 84.62 76 MET A C 1
ATOM 580 O O . MET A 1 76 ? -3.960 2.719 11.932 1.00 84.62 76 MET A O 1
ATOM 584 N N . GLU A 1 77 ? -3.762 3.496 9.827 1.00 83.56 77 GLU A N 1
ATOM 585 C CA . GLU A 1 77 ? -4.679 4.635 9.986 1.00 83.56 77 GLU A CA 1
ATOM 586 C C . GLU A 1 77 ? -6.045 4.170 10.504 1.00 83.56 77 GLU A C 1
ATOM 588 O O . GLU A 1 77 ? -6.555 4.671 11.502 1.00 83.56 77 GLU A O 1
ATOM 593 N N . LEU A 1 78 ? -6.593 3.107 9.907 1.00 81.38 78 LEU A N 1
ATOM 594 C CA . LEU A 1 78 ? -7.830 2.479 10.366 1.00 81.38 78 LEU A CA 1
ATOM 595 C C . LEU A 1 78 ? -7.780 2.036 11.829 1.00 81.38 78 LEU A C 1
ATOM 597 O O . LEU A 1 78 ? -8.752 2.227 12.557 1.00 81.38 78 LEU A O 1
ATOM 601 N N . LYS A 1 79 ? -6.679 1.418 12.262 1.00 77.50 79 LYS A N 1
ATOM 602 C CA . LYS A 1 79 ? -6.529 0.965 13.651 1.00 77.50 79 LYS A CA 1
ATOM 603 C C . LYS A 1 79 ? -6.461 2.137 14.622 1.00 77.50 79 LYS A C 1
ATOM 605 O O . LYS A 1 79 ? -7.033 2.024 15.707 1.00 77.50 79 LYS A O 1
ATOM 610 N N . ALA A 1 80 ? -5.797 3.225 14.232 1.00 74.44 80 ALA A N 1
ATOM 611 C CA . ALA A 1 80 ? -5.700 4.448 15.019 1.00 74.44 80 ALA A CA 1
ATOM 612 C C . ALA A 1 80 ? -7.076 5.114 15.171 1.00 74.44 80 ALA A C 1
ATOM 614 O O . ALA A 1 80 ? -7.536 5.314 16.294 1.00 74.44 80 ALA A O 1
ATOM 615 N N . THR A 1 81 ? -7.786 5.350 14.063 1.00 74.38 81 THR A N 1
ATOM 616 C CA . THR A 1 81 ? -9.091 6.033 14.073 1.00 74.38 81 THR A CA 1
ATOM 617 C C . THR A 1 81 ? -10.215 5.172 14.657 1.00 74.38 81 THR A C 1
ATOM 619 O O . THR A 1 81 ? -11.121 5.690 15.298 1.00 74.38 81 THR A O 1
ATOM 622 N N . SER A 1 82 ? -10.181 3.848 14.472 1.00 71.50 82 SER A N 1
ATOM 623 C CA . SER A 1 82 ? -11.256 2.951 14.930 1.00 71.50 82 SER A CA 1
ATOM 624 C C . SER A 1 82 ? -11.177 2.588 16.421 1.00 71.50 82 SER A C 1
ATOM 626 O O . SER A 1 82 ? -12.006 1.805 16.889 1.00 71.50 82 SER A O 1
ATOM 628 N N . GLY A 1 83 ? -10.158 3.045 17.162 1.00 65.56 83 GLY A N 1
ATOM 629 C CA . GLY A 1 83 ? -9.946 2.648 18.562 1.00 65.56 83 GLY A CA 1
ATOM 630 C C . GLY A 1 83 ? -9.627 1.156 18.755 1.00 65.56 83 GLY A C 1
ATOM 631 O O . GLY A 1 83 ? -9.652 0.652 19.878 1.00 65.56 83 GLY A O 1
ATOM 632 N N . GLN A 1 84 ? -9.317 0.420 17.678 1.00 66.88 84 GLN A N 1
ATOM 633 C CA . GLN A 1 84 ? -8.973 -1.007 17.754 1.00 66.88 84 GLN A CA 1
ATOM 634 C C . GLN A 1 84 ? -7.678 -1.243 18.535 1.00 66.88 84 GLN A C 1
ATOM 636 O O . GLN A 1 84 ? -7.538 -2.277 19.184 1.00 66.88 84 GLN A O 1
ATOM 641 N N . TRP A 1 85 ? -6.766 -0.268 18.533 1.00 68.38 85 TRP A N 1
ATOM 642 C CA . TRP A 1 85 ? -5.557 -0.305 19.352 1.00 68.38 85 TRP A CA 1
ATOM 643 C C . TRP A 1 85 ? -5.879 -0.452 20.854 1.00 68.38 85 TRP A C 1
ATOM 645 O O . TRP A 1 85 ? -5.223 -1.232 21.543 1.00 68.38 85 TRP A O 1
ATOM 655 N N . MET A 1 86 ? -6.946 0.191 21.351 1.00 68.25 86 MET A N 1
ATOM 656 C CA . MET A 1 86 ? -7.399 0.053 22.745 1.00 68.25 86 MET A CA 1
ATOM 657 C C . MET A 1 86 ? -7.971 -1.337 23.028 1.00 68.25 86 MET A C 1
ATOM 659 O O . MET A 1 86 ? -7.721 -1.917 24.085 1.00 68.25 86 MET A O 1
ATOM 663 N N . GLN A 1 87 ? -8.713 -1.908 22.076 1.00 64.56 87 GLN A N 1
ATOM 664 C CA . GLN A 1 87 ? -9.265 -3.260 22.209 1.00 64.56 87 GLN A CA 1
ATOM 665 C C . GLN A 1 87 ? -8.152 -4.313 22.250 1.00 64.56 87 GLN A C 1
ATOM 667 O O . GLN A 1 87 ? -8.208 -5.237 23.063 1.00 64.56 87 GLN A O 1
ATOM 672 N N . ASP A 1 88 ? -7.118 -4.159 21.419 1.00 67.88 88 ASP A N 1
ATOM 673 C CA . ASP A 1 88 ? -5.942 -5.031 21.426 1.00 67.88 88 ASP A CA 1
ATOM 674 C C . ASP A 1 88 ? -5.157 -4.920 22.743 1.00 67.88 88 ASP A C 1
ATOM 676 O O . ASP A 1 88 ? -4.749 -5.946 23.298 1.00 67.88 88 ASP A O 1
ATOM 680 N N . LEU A 1 89 ? -5.001 -3.709 23.293 1.00 69.69 89 LEU A N 1
ATOM 681 C CA . LEU A 1 89 ? -4.397 -3.491 24.613 1.00 69.69 89 LEU A CA 1
ATOM 682 C C . LEU A 1 89 ? -5.218 -4.137 25.735 1.00 69.69 89 LEU A C 1
ATOM 684 O O . LEU A 1 89 ? -4.663 -4.861 26.564 1.00 69.69 89 LEU A O 1
ATOM 688 N N . CYS A 1 90 ? -6.540 -3.954 25.738 1.00 71.75 90 CYS A N 1
ATOM 689 C CA . CYS A 1 90 ? -7.423 -4.541 26.746 1.00 71.75 90 CYS A CA 1
ATOM 690 C C . CYS A 1 90 ? -7.413 -6.080 26.674 1.00 71.75 90 CYS A C 1
ATOM 692 O O . CYS A 1 90 ? -7.264 -6.763 27.691 1.00 71.75 90 CYS A O 1
ATOM 694 N N . ARG A 1 91 ? -7.438 -6.650 25.459 1.00 68.12 91 ARG A N 1
ATOM 695 C CA . ARG A 1 91 ? -7.289 -8.099 25.234 1.00 68.12 91 ARG A CA 1
ATOM 696 C C . ARG A 1 91 ? -5.923 -8.628 25.669 1.00 68.12 91 ARG A C 1
ATOM 698 O O . ARG A 1 91 ? -5.855 -9.736 26.201 1.00 68.12 91 ARG A O 1
ATOM 705 N N . ARG A 1 92 ? -4.834 -7.887 25.439 1.00 63.69 92 ARG A N 1
ATOM 706 C CA . ARG A 1 92 ? -3.487 -8.256 25.918 1.00 63.69 92 ARG A CA 1
ATOM 707 C C . ARG A 1 92 ? -3.399 -8.204 27.441 1.00 63.69 92 ARG A C 1
ATOM 709 O O . ARG A 1 92 ? -2.876 -9.143 28.028 1.00 63.69 92 ARG A O 1
ATOM 716 N N . SER A 1 93 ? -3.963 -7.179 28.078 1.00 62.66 93 SER A N 1
ATOM 717 C CA . SER A 1 93 ? -4.053 -7.066 29.542 1.00 62.66 93 SER A CA 1
ATOM 718 C C . SER A 1 93 ? -4.867 -8.211 30.158 1.00 62.66 93 SER A C 1
ATOM 720 O O . SER A 1 93 ? -4.447 -8.824 31.138 1.00 62.66 93 SER A O 1
ATOM 722 N N . SER A 1 94 ? -5.998 -8.573 29.546 1.00 63.19 94 SER A N 1
ATOM 723 C CA . SER A 1 94 ? -6.809 -9.724 29.961 1.00 63.19 94 SER A CA 1
ATOM 724 C C . SER A 1 94 ? -6.052 -11.053 29.815 1.00 63.19 94 SER A C 1
ATOM 726 O O . SER A 1 94 ? -6.011 -11.841 30.757 1.00 63.19 94 SER A O 1
ATOM 728 N N . ARG A 1 95 ? -5.364 -11.280 28.684 1.00 60.91 95 ARG A N 1
ATOM 729 C CA . ARG A 1 95 ? -4.517 -12.473 28.487 1.00 60.91 95 ARG A CA 1
ATOM 730 C C . ARG A 1 95 ? -3.347 -12.541 29.465 1.00 60.91 95 ARG A C 1
ATOM 732 O O . ARG A 1 95 ? -3.068 -13.611 29.990 1.00 60.91 95 ARG A O 1
ATOM 739 N N . ARG A 1 96 ? -2.696 -11.412 29.752 1.00 59.78 96 ARG A N 1
ATOM 740 C CA . ARG A 1 96 ? -1.612 -11.349 30.740 1.00 59.78 96 ARG A CA 1
ATOM 741 C C . ARG A 1 96 ? -2.117 -11.668 32.149 1.00 59.78 96 ARG A C 1
ATOM 743 O O . ARG A 1 96 ? -1.451 -12.405 32.859 1.00 59.78 96 ARG A O 1
ATOM 750 N N . ARG A 1 97 ? -3.314 -11.198 32.522 1.00 59.50 97 ARG A N 1
ATOM 751 C CA . ARG A 1 97 ? -3.978 -11.582 33.782 1.00 59.50 97 ARG A CA 1
ATOM 752 C C . ARG A 1 97 ? -4.364 -13.060 33.837 1.00 59.50 97 ARG A C 1
ATOM 754 O O . ARG A 1 97 ? -4.295 -13.646 34.903 1.00 59.50 97 ARG A O 1
ATOM 761 N N . LYS A 1 98 ? -4.749 -13.669 32.712 1.00 59.69 98 LYS A N 1
ATOM 762 C CA . LYS A 1 98 ? -5.037 -15.112 32.638 1.00 59.69 98 LYS A CA 1
ATOM 763 C C . LYS A 1 98 ? -3.780 -15.978 32.787 1.00 59.69 98 LYS A C 1
ATOM 765 O O . LYS A 1 98 ? -3.873 -17.038 33.382 1.00 59.69 98 LYS A O 1
ATOM 770 N N . LEU A 1 99 ? -2.638 -15.537 32.254 1.00 61.31 99 LEU A N 1
ATOM 771 C CA . LEU A 1 99 ? -1.362 -16.265 32.335 1.00 61.31 99 LEU A CA 1
ATOM 772 C C . LEU A 1 99 ? -0.634 -16.061 33.671 1.00 61.31 99 LEU A C 1
ATOM 774 O O . LEU A 1 99 ? -0.015 -16.991 34.165 1.00 61.31 99 LEU A O 1
ATOM 778 N N . ASN A 1 100 ? -0.718 -14.858 34.247 1.00 65.50 100 ASN A N 1
ATOM 779 C CA . ASN A 1 100 ? -0.051 -14.501 35.506 1.00 65.50 100 ASN A CA 1
ATOM 780 C C . ASN A 1 100 ? -1.010 -14.488 36.710 1.00 65.50 100 ASN A C 1
ATOM 782 O O . ASN A 1 100 ? -0.657 -13.969 37.767 1.00 65.50 100 ASN A O 1
ATOM 786 N N . GLY A 1 101 ? -2.248 -14.958 36.539 1.00 59.00 101 GLY A N 1
ATOM 787 C CA . GLY A 1 101 ? -3.191 -15.112 37.642 1.00 59.00 101 GLY A CA 1
ATOM 788 C C . GLY A 1 101 ? -2.736 -16.252 38.554 1.00 59.00 101 GLY A C 1
ATOM 789 O O . GLY A 1 101 ? -2.118 -17.195 38.054 1.00 59.00 101 GLY A O 1
ATOM 790 N N . PRO A 1 102 ? -3.007 -16.188 39.871 1.00 55.81 102 PRO A N 1
ATOM 791 C CA . PRO A 1 102 ? -2.703 -17.308 40.750 1.00 55.81 102 PRO A CA 1
ATOM 792 C C . PRO A 1 102 ? -3.410 -18.562 40.209 1.00 55.81 102 PRO A C 1
ATOM 794 O O . PRO A 1 102 ? -4.531 -18.437 39.695 1.00 55.81 102 PRO A O 1
ATOM 797 N N . PRO A 1 103 ? -2.776 -19.749 40.266 1.00 55.00 103 PRO A N 1
ATOM 798 C CA . PRO A 1 103 ? -3.463 -20.981 39.911 1.00 55.00 103 PRO A CA 1
ATOM 799 C C . PRO A 1 103 ? -4.742 -21.046 40.743 1.00 55.00 103 PRO A C 1
ATOM 801 O O . PRO A 1 103 ? -4.711 -20.808 41.952 1.00 55.00 103 PRO A O 1
ATOM 804 N N . VAL A 1 104 ? -5.875 -21.284 40.083 1.00 56.75 104 VAL A N 1
ATOM 805 C CA . VAL A 1 104 ? -7.139 -21.511 40.780 1.00 56.75 104 VAL A CA 1
ATOM 806 C C . VAL A 1 104 ? -6.946 -22.768 41.624 1.00 56.75 104 VAL A C 1
ATOM 808 O O . VAL A 1 104 ? -6.886 -23.876 41.101 1.00 56.75 104 VAL A O 1
ATOM 811 N N . ALA A 1 105 ? -6.722 -22.592 42.924 1.00 55.38 105 ALA A N 1
ATOM 812 C CA . ALA A 1 105 ? -6.813 -23.691 43.861 1.00 55.38 105 ALA A CA 1
ATOM 813 C C . ALA A 1 105 ? -8.290 -24.089 43.893 1.00 55.38 105 ALA A C 1
ATOM 815 O O . ALA A 1 105 ? -9.137 -23.300 44.317 1.00 55.38 105 ALA A O 1
ATOM 816 N N . ASP A 1 106 ? -8.587 -25.281 43.383 1.00 54.12 106 ASP A N 1
ATOM 817 C CA . ASP A 1 106 ? -9.866 -25.958 43.565 1.00 54.12 106 ASP A CA 1
ATOM 818 C C . ASP A 1 106 ? -10.040 -26.228 45.071 1.00 54.12 106 ASP A C 1
ATOM 820 O O . ASP A 1 106 ? -9.636 -27.259 45.603 1.00 54.12 106 ASP A O 1
ATOM 824 N N . LEU A 1 107 ? -10.575 -25.243 45.795 1.00 56.84 107 LEU A N 1
ATOM 825 C CA . LEU A 1 107 ? -11.115 -25.419 47.139 1.00 56.84 107 LEU A CA 1
ATOM 826 C C . LEU A 1 107 ? -12.525 -26.003 47.002 1.00 56.84 107 LEU A C 1
ATOM 828 O O . LEU A 1 107 ? -13.525 -25.320 47.213 1.00 56.84 107 LEU A O 1
ATOM 832 N N . LEU A 1 108 ? -12.593 -27.281 46.628 1.00 54.50 108 LEU A N 1
ATOM 833 C CA . LEU A 1 108 ? -13.756 -28.112 46.906 1.00 54.50 108 LEU A CA 1
ATOM 834 C C . LEU A 1 108 ? -13.567 -28.732 48.288 1.00 54.50 108 LEU A C 1
ATOM 836 O O . LEU A 1 108 ? -12.646 -29.510 48.532 1.00 54.50 108 LEU A O 1
ATOM 840 N N . GLY A 1 109 ? -14.430 -28.282 49.196 1.00 46.50 109 GLY A N 1
ATOM 841 C CA . GLY A 1 109 ? -14.434 -28.634 50.602 1.00 46.50 109 GLY A CA 1
ATOM 842 C C . GLY A 1 109 ? -14.656 -30.115 50.880 1.00 46.50 109 GLY A C 1
ATOM 843 O O . GLY A 1 109 ? -15.217 -30.867 50.078 1.00 46.50 109 GLY A O 1
ATOM 844 N N . ARG A 1 110 ? -14.235 -30.488 52.083 1.00 43.53 110 ARG A N 1
ATOM 845 C CA . ARG A 1 110 ? -14.653 -31.689 52.787 1.00 43.53 110 ARG A CA 1
ATOM 846 C C . ARG A 1 110 ? -14.853 -31.347 54.252 1.00 43.53 110 ARG A C 1
ATOM 848 O O . ARG A 1 110 ? -14.101 -30.473 54.738 1.00 43.53 110 ARG A O 1
#

InterPro domains:
  IPR011011 Zinc finger, FYVE/PHD-type [SSF57903] (21-90)
  IPR013083 Zinc finger, RING/FYVE/PHD-type [G3DSA:3.30.40.10] (1-78)
  IPR041282 FYVE-type zinc finger [PF02318] (23-86)